Protein AF-D8KYK4-F1 (afdb_monomer)

Structure (mmCIF, N/CA/C/O backbone):
data_AF-D8KYK4-F1
#
_entry.id   AF-D8KYK4-F1
#
loop_
_atom_site.group_PDB
_atom_site.id
_atom_site.type_symbol
_atom_site.label_atom_id
_atom_site.label_alt_id
_atom_site.label_comp_id
_atom_site.label_asym_i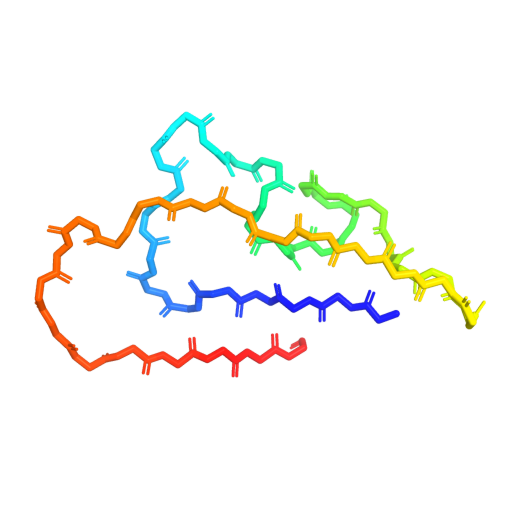d
_atom_site.label_entity_id
_atom_site.label_seq_id
_atom_site.pdbx_PDB_ins_code
_atom_site.Cartn_x
_atom_site.Cartn_y
_atom_site.Cartn_z
_atom_site.occupancy
_atom_site.B_iso_or_equiv
_atom_site.auth_seq_id
_atom_site.auth_comp_id
_atom_site.auth_asym_id
_atom_site.auth_atom_id
_atom_site.pdbx_PDB_model_num
ATOM 1 N N . THR A 1 1 ? -2.644 3.241 12.091 1.00 95.94 1 THR A N 1
ATOM 2 C CA . THR A 1 1 ? -1.607 2.412 11.438 1.00 95.94 1 THR A CA 1
ATOM 3 C C . THR A 1 1 ? -1.512 2.781 9.972 1.00 95.94 1 THR A C 1
ATOM 5 O O . THR A 1 1 ? -2.491 3.282 9.439 1.00 95.94 1 THR A O 1
ATOM 8 N N . SER A 1 2 ? -0.375 2.564 9.327 1.00 98.00 2 SER A N 1
ATOM 9 C CA . SER A 1 2 ? -0.235 2.591 7.865 1.00 98.00 2 SER A CA 1
ATOM 10 C C . SER A 1 2 ? 0.747 1.488 7.476 1.00 98.00 2 SER A C 1
ATOM 12 O O . SER A 1 2 ? 1.532 1.092 8.332 1.00 98.00 2 SER A O 1
ATOM 14 N N . VAL A 1 3 ? 0.678 0.945 6.261 1.00 98.50 3 VAL A N 1
ATOM 15 C CA . VAL A 1 3 ? 1.628 -0.083 5.801 1.00 98.50 3 VAL A CA 1
ATOM 16 C C . VAL A 1 3 ? 2.174 0.319 4.444 1.00 98.50 3 VAL A C 1
ATOM 18 O O . VAL A 1 3 ? 1.409 0.396 3.489 1.00 98.50 3 VAL A O 1
ATOM 21 N N . HIS A 1 4 ? 3.482 0.551 4.372 1.00 98.62 4 HIS A N 1
ATOM 22 C CA . H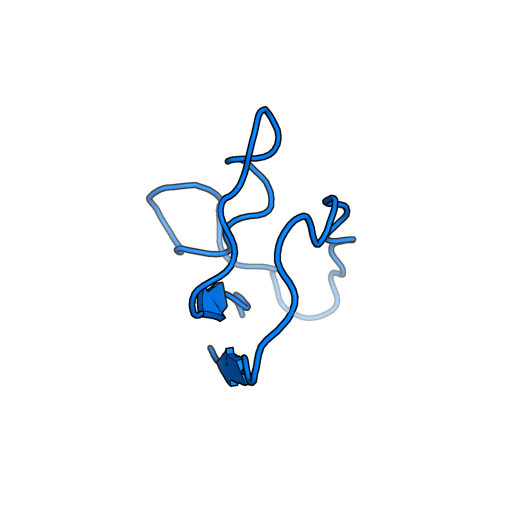IS A 1 4 ? 4.205 0.834 3.142 1.00 98.62 4 HIS A CA 1
ATOM 23 C C . HIS A 1 4 ? 4.777 -0.439 2.513 1.00 98.62 4 HIS A C 1
ATOM 25 O O . HIS A 1 4 ? 5.256 -1.340 3.208 1.00 98.62 4 HIS A O 1
ATOM 31 N N . TRP A 1 5 ? 4.751 -0.487 1.182 1.00 98.19 5 TRP A N 1
ATOM 32 C CA . TRP A 1 5 ? 5.191 -1.619 0.368 1.00 98.19 5 TRP A CA 1
ATOM 33 C C . TRP A 1 5 ? 6.557 -1.324 -0.249 1.00 98.19 5 TRP A C 1
ATOM 35 O O . TRP A 1 5 ? 6.675 -0.890 -1.397 1.00 98.19 5 TRP A O 1
ATOM 45 N N . HIS A 1 6 ? 7.600 -1.541 0.545 1.00 98.38 6 HIS A N 1
ATOM 46 C CA . HIS A 1 6 ? 8.951 -1.111 0.225 1.00 98.38 6 HIS A CA 1
ATOM 47 C C . HIS A 1 6 ? 9.486 -1.754 -1.059 1.00 98.38 6 HIS A C 1
ATOM 49 O O . HIS A 1 6 ? 9.615 -2.977 -1.173 1.00 98.38 6 HIS A O 1
ATOM 55 N N . GLY A 1 7 ? 9.878 -0.898 -2.001 1.00 97.44 7 GLY A N 1
ATOM 56 C CA . GLY A 1 7 ? 10.465 -1.290 -3.281 1.00 97.44 7 GLY A CA 1
ATOM 57 C C . GLY A 1 7 ? 9.450 -1.626 -4.377 1.00 97.44 7 GLY A C 1
ATOM 58 O O . GLY A 1 7 ? 9.871 -1.951 -5.485 1.00 97.44 7 GLY A O 1
ATOM 59 N N . LEU A 1 8 ? 8.140 -1.526 -4.114 1.00 97.38 8 LEU A N 1
ATOM 60 C CA . LEU A 1 8 ? 7.113 -1.674 -5.146 1.00 97.38 8 LEU A CA 1
ATOM 61 C C . LEU A 1 8 ? 6.729 -0.318 -5.741 1.00 97.38 8 LEU A C 1
ATOM 63 O O . LEU A 1 8 ? 6.302 0.588 -5.030 1.00 97.38 8 LEU A O 1
ATOM 67 N N . THR A 1 9 ? 6.837 -0.196 -7.063 1.00 96.88 9 THR A N 1
ATOM 68 C CA . THR A 1 9 ? 6.365 0.989 -7.784 1.00 96.88 9 THR A CA 1
ATOM 69 C C . THR A 1 9 ? 4.837 1.013 -7.811 1.00 96.88 9 THR A C 1
ATOM 71 O O . THR A 1 9 ? 4.201 0.072 -8.284 1.00 96.88 9 THR A O 1
ATOM 74 N N . GLN A 1 10 ? 4.243 2.100 -7.322 1.00 97.31 10 GLN A N 1
ATOM 75 C CA . GLN A 1 10 ? 2.791 2.288 -7.240 1.00 97.31 10 GLN A CA 1
ATOM 76 C C . GLN A 1 10 ? 2.215 2.898 -8.528 1.00 97.31 10 GLN A C 1
ATOM 78 O O . GLN A 1 10 ? 1.639 3.992 -8.524 1.00 97.31 10 GLN A O 1
ATOM 83 N N . ASP A 1 11 ? 2.390 2.193 -9.648 1.00 97.00 11 ASP A N 1
ATOM 84 C CA . ASP A 1 11 ? 1.951 2.642 -10.972 1.00 97.00 11 ASP A CA 1
ATOM 85 C C . ASP A 1 11 ? 0.429 2.833 -11.017 1.00 97.00 11 ASP A C 1
ATOM 87 O O . ASP A 1 11 ? -0.348 1.879 -10.986 1.00 97.00 11 ASP A O 1
ATOM 91 N N . TYR A 1 12 ? -0.001 4.097 -11.093 1.00 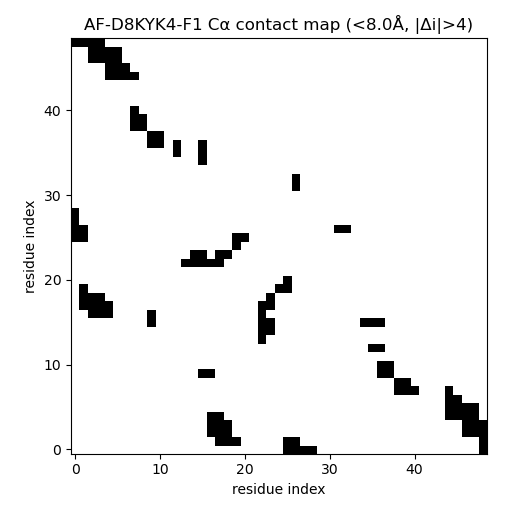97.56 12 TYR A N 1
ATOM 92 C CA . TYR A 1 12 ? -1.410 4.520 -11.028 1.00 97.56 12 TYR A CA 1
ATOM 93 C C . TYR A 1 12 ? -2.141 4.152 -9.719 1.00 97.56 12 TYR A C 1
ATOM 95 O O . TYR A 1 12 ? -3.352 4.355 -9.610 1.00 97.56 12 TYR A O 1
ATOM 103 N N . THR A 1 13 ? -1.416 3.678 -8.701 1.00 98.19 13 THR A N 1
ATOM 104 C CA . THR A 1 13 ? -1.953 3.245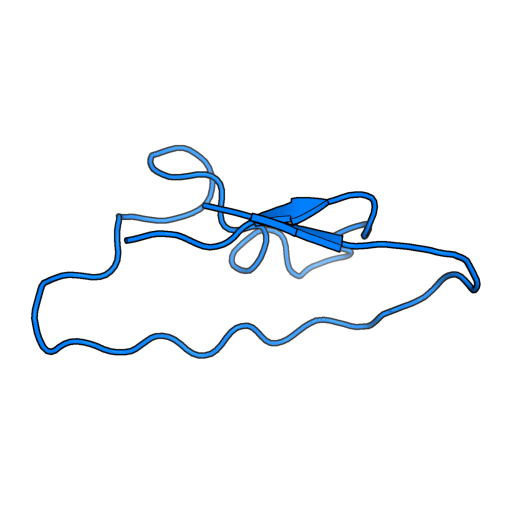 -7.399 1.00 98.19 13 THR A CA 1
ATOM 105 C C . THR A 1 13 ? -1.274 3.943 -6.226 1.00 98.19 13 THR A C 1
ATOM 107 O O . THR A 1 13 ? -1.215 3.396 -5.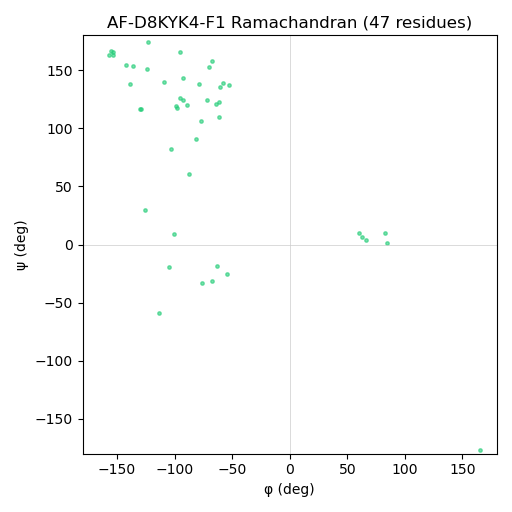134 1.00 98.19 13 THR A O 1
ATOM 110 N N . ASN A 1 14 ? -0.786 5.177 -6.402 1.00 98.00 14 ASN A N 1
ATOM 111 C CA . ASN A 1 14 ? -0.076 5.908 -5.339 1.00 98.00 14 ASN A CA 1
ATOM 112 C C . ASN A 1 14 ? -0.880 6.029 -4.026 1.00 98.00 14 ASN A C 1
ATOM 114 O O . ASN A 1 14 ? -0.300 6.119 -2.954 1.00 98.00 14 ASN A O 1
ATOM 118 N N . TRP A 1 15 ? -2.215 5.971 -4.085 1.00 98.19 15 TRP A N 1
ATOM 119 C CA . TRP A 1 15 ? -3.102 5.926 -2.913 1.00 98.19 15 TRP A CA 1
ATOM 120 C C . TRP A 1 15 ? -2.926 4.668 -2.037 1.00 98.19 15 TRP A C 1
ATOM 122 O O . TRP A 1 15 ? -3.336 4.673 -0.880 1.00 98.19 15 TRP A O 1
ATOM 132 N N . ALA A 1 16 ? -2.321 3.607 -2.572 1.00 98.25 16 ALA A N 1
ATOM 133 C CA . ALA A 1 16 ? -1.997 2.360 -1.886 1.00 98.25 16 ALA A CA 1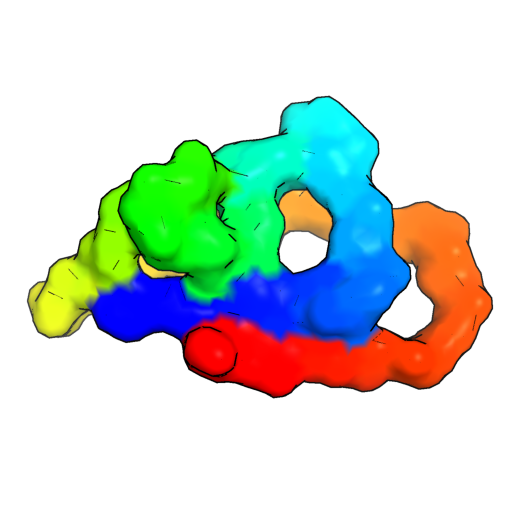
ATOM 134 C C . ALA A 1 16 ? -0.516 2.283 -1.462 1.00 98.25 16 ALA A C 1
ATOM 136 O O . ALA A 1 16 ? -0.062 1.236 -1.007 1.00 98.25 16 ALA A O 1
ATOM 137 N N . ASP A 1 17 ? 0.248 3.373 -1.585 1.00 98.38 17 ASP A N 1
ATOM 138 C CA . ASP A 1 17 ? 1.660 3.388 -1.195 1.00 98.38 17 ASP A CA 1
ATOM 139 C C . ASP A 1 17 ? 1.864 3.243 0.319 1.00 98.38 17 ASP A C 1
ATOM 141 O O . ASP A 1 17 ? 2.860 2.672 0.749 1.00 98.38 17 ASP A O 1
ATOM 145 N N . GLY A 1 18 ? 0.931 3.736 1.142 1.00 98.19 18 GLY A N 1
ATOM 146 C CA . GLY A 1 18 ? 0.993 3.547 2.592 1.00 98.19 18 GLY A CA 1
ATOM 147 C C . GLY A 1 18 ? 1.877 4.523 3.367 1.00 98.19 18 GLY A C 1
ATOM 148 O O . GLY A 1 18 ? 2.074 4.333 4.568 1.00 98.19 18 GLY A O 1
ATOM 149 N N . SER A 1 19 ? 2.370 5.589 2.739 1.00 98.19 19 SER A N 1
ATOM 150 C CA . SER A 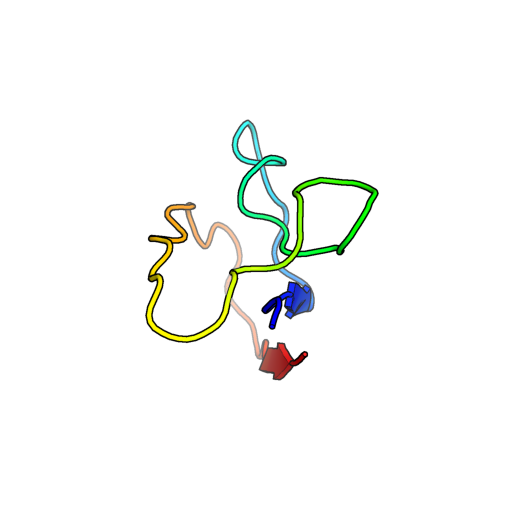1 19 ? 3.054 6.687 3.427 1.00 98.19 19 SER A CA 1
ATOM 151 C C . SER A 1 19 ? 2.046 7.615 4.121 1.00 98.19 19 SER A C 1
ATOM 153 O O . SER A 1 19 ? 1.308 8.380 3.485 1.00 98.19 19 SER A O 1
ATOM 155 N N . ALA A 1 20 ? 1.984 7.529 5.453 1.00 97.94 20 ALA A N 1
ATOM 156 C CA . ALA A 1 20 ? 1.040 8.300 6.257 1.00 97.94 20 ALA A CA 1
ATOM 157 C C . ALA A 1 20 ? 1.256 9.814 6.089 1.00 97.94 20 ALA A C 1
ATOM 159 O O . ALA A 1 20 ? 2.382 10.305 6.133 1.00 97.94 20 ALA A O 1
ATOM 160 N N . SER A 1 21 ? 0.158 10.553 5.927 1.00 97.75 21 SER A N 1
ATOM 161 C CA . SER A 1 21 ? 0.134 12.006 5.683 1.00 97.75 21 SER A CA 1
ATOM 162 C C . SER A 1 21 ? 0.727 12.455 4.340 1.00 97.75 21 SER A C 1
ATOM 164 O O . SER A 1 21 ? 0.776 13.657 4.084 1.00 97.75 21 SER A O 1
ATOM 166 N N . VAL A 1 22 ? 1.131 11.523 3.470 1.00 98.38 22 VAL A N 1
ATOM 167 C CA . VAL A 1 22 ? 1.565 11.814 2.094 1.00 98.38 22 VAL A CA 1
ATOM 168 C C . VAL A 1 22 ? 0.582 11.214 1.099 1.00 98.38 22 VAL A C 1
ATOM 170 O O . VAL A 1 22 ? -0.022 11.941 0.315 1.00 98.38 22 VAL A O 1
ATOM 173 N N . THR A 1 23 ? 0.392 9.895 1.145 1.00 98.44 23 THR A N 1
ATOM 174 C CA . THR A 1 23 ? -0.466 9.179 0.192 1.00 98.44 23 THR A CA 1
ATOM 175 C C . THR A 1 23 ? -1.804 8.755 0.785 1.00 98.44 23 THR A C 1
ATOM 177 O O . THR A 1 23 ? -2.759 8.549 0.038 1.00 98.44 23 THR A O 1
ATOM 180 N N . GLN A 1 24 ? -1.913 8.704 2.118 1.00 98.00 24 GLN A N 1
ATOM 181 C CA . GLN A 1 24 ? -3.167 8.448 2.827 1.00 98.00 24 GLN A CA 1
ATOM 182 C C . GLN A 1 24 ? -3.1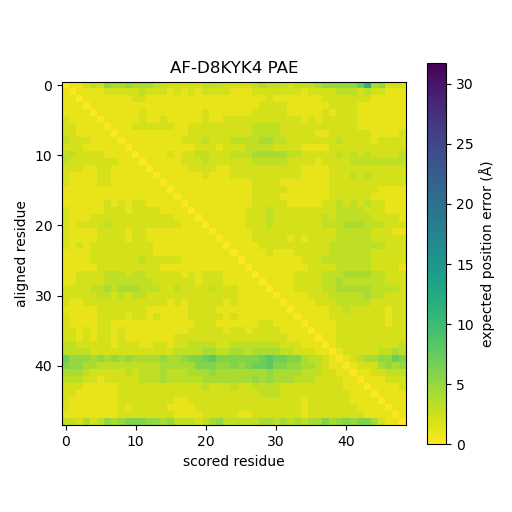64 8.975 4.268 1.00 98.00 24 GLN A C 1
ATOM 184 O O . GLN A 1 24 ? -2.118 9.197 4.882 1.00 98.00 24 GLN A O 1
ATOM 189 N N . CYS A 1 25 ? -4.355 9.093 4.856 1.00 98.00 25 CYS A N 1
ATOM 190 C CA . CYS A 1 25 ? -4.496 9.210 6.305 1.00 98.00 25 CYS A CA 1
ATOM 191 C C . CYS A 1 25 ? -4.154 7.874 6.999 1.00 98.00 25 CYS A C 1
ATOM 193 O O . CYS A 1 25 ? -4.369 6.803 6.417 1.00 98.00 25 CYS A O 1
ATOM 195 N N . PRO A 1 26 ? -3.688 7.902 8.263 1.00 98.25 26 PRO A N 1
ATOM 196 C CA . PRO A 1 26 ? -3.554 6.690 9.060 1.00 98.25 26 PRO A CA 1
ATOM 197 C C . PRO A 1 26 ? -4.893 5.958 9.205 1.00 98.25 26 PRO A C 1
ATOM 199 O O . PRO A 1 26 ? -5.927 6.569 9.477 1.00 98.25 26 PRO A O 1
ATOM 202 N N . ILE A 1 27 ? -4.858 4.633 9.106 1.00 98.62 27 ILE A N 1
ATOM 203 C CA . ILE A 1 27 ? -5.990 3.757 9.410 1.00 98.62 27 ILE A CA 1
ATOM 204 C C . ILE A 1 27 ? -6.305 3.893 10.903 1.00 98.62 27 ILE A C 1
ATOM 206 O O . ILE A 1 27 ? -5.432 3.653 11.752 1.00 98.62 27 ILE A O 1
ATOM 210 N N . ALA A 1 28 ? -7.535 4.310 11.205 1.00 98.50 28 ALA A N 1
ATOM 211 C CA . ALA A 1 28 ? -8.021 4.524 12.562 1.00 98.50 28 ALA A CA 1
ATOM 212 C C . ALA A 1 28 ? -8.135 3.201 13.349 1.00 98.50 28 ALA A C 1
ATOM 214 O O . ALA A 1 28 ? -8.250 2.130 12.747 1.00 98.50 28 ALA A O 1
ATOM 215 N N . PRO A 1 29 ? -8.134 3.246 14.694 1.00 98.62 29 PRO A N 1
ATOM 216 C CA . PRO A 1 29 ? -8.419 2.069 15.509 1.00 98.62 29 PRO A CA 1
ATOM 217 C C . PRO A 1 29 ? -9.746 1.414 15.104 1.00 98.62 29 PRO A C 1
ATOM 219 O O . PRO A 1 29 ? -10.732 2.110 14.869 1.00 98.62 29 PRO A O 1
ATOM 222 N N . ASN A 1 30 ? -9.764 0.081 15.031 1.00 98.44 30 ASN A N 1
ATOM 223 C CA . ASN A 1 30 ? -10.915 -0.734 14.610 1.00 98.44 30 ASN A CA 1
ATOM 224 C C . ASN A 1 30 ? -11.396 -0.510 13.160 1.00 98.44 30 ASN A C 1
ATOM 226 O O . ASN A 1 30 ? -12.415 -1.076 12.769 1.00 98.44 30 ASN A O 1
ATOM 230 N N . ALA A 1 31 ? -10.676 0.279 12.358 1.00 98.12 31 ALA A N 1
ATOM 231 C CA . ALA A 1 31 ? -10.924 0.418 10.929 1.00 98.12 31 ALA A CA 1
ATOM 232 C C . ALA A 1 31 ? -10.017 -0.520 10.118 1.00 98.12 31 ALA A C 1
ATOM 234 O O . ALA A 1 31 ? -9.036 -1.074 10.616 1.00 98.12 31 ALA A O 1
ATOM 235 N N . SER A 1 32 ? -10.346 -0.702 8.843 1.00 98.06 32 SER A N 1
ATOM 236 C CA . SER A 1 32 ? -9.551 -1.484 7.895 1.00 98.06 32 SER A CA 1
ATOM 237 C C . SER A 1 32 ? -9.445 -0.746 6.570 1.00 98.06 32 SER A C 1
ATOM 239 O O . SER A 1 32 ? -10.308 0.060 6.226 1.00 98.06 32 SER A O 1
ATOM 241 N N . PHE A 1 33 ? -8.375 -1.026 5.838 1.00 98.25 33 PHE A N 1
ATOM 242 C CA . PHE A 1 33 ? -8.119 -0.469 4.519 1.00 98.25 33 PHE A CA 1
ATOM 243 C C . PHE A 1 33 ? -7.562 -1.570 3.623 1.00 98.25 33 PHE A C 1
ATOM 245 O O . PHE A 1 33 ? -6.739 -2.368 4.074 1.00 98.25 33 PHE A O 1
ATOM 252 N N . VAL A 1 34 ? -8.024 -1.624 2.375 1.00 98.44 34 VAL A N 1
ATOM 253 C CA . VAL A 1 34 ? -7.556 -2.600 1.387 1.00 98.44 34 VAL A CA 1
ATOM 254 C C . VAL A 1 34 ? -6.527 -1.923 0.496 1.00 98.44 34 VAL A C 1
ATOM 256 O O . VAL A 1 34 ? -6.835 -0.952 -0.188 1.00 98.44 34 VAL A O 1
ATOM 259 N N . TYR A 1 35 ? -5.309 -2.454 0.511 1.00 98.44 35 TYR A N 1
ATOM 2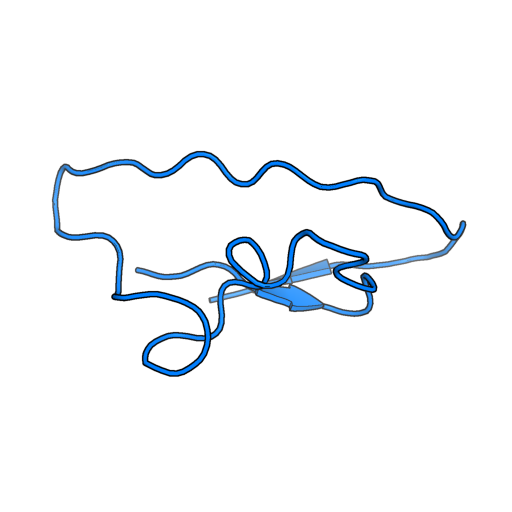60 C CA . TYR A 1 35 ? -4.253 -2.066 -0.412 1.00 98.44 35 TYR A CA 1
ATOM 261 C C . TYR A 1 35 ? -4.340 -2.936 -1.665 1.00 98.44 35 TYR A C 1
ATOM 263 O O . TYR A 1 35 ? -4.218 -4.157 -1.569 1.00 98.44 35 TYR A O 1
ATOM 271 N N . GLU A 1 36 ? -4.545 -2.319 -2.827 1.00 98.19 36 GLU A N 1
ATOM 272 C CA . GLU A 1 36 ? -4.626 -3.019 -4.110 1.00 98.19 36 GLU A CA 1
ATOM 273 C C . GLU A 1 36 ? -3.695 -2.354 -5.127 1.00 98.19 36 GLU A C 1
ATOM 275 O O . GLU A 1 36 ? -3.857 -1.186 -5.477 1.00 98.19 36 GLU A O 1
ATOM 280 N N . PHE A 1 37 ? -2.700 -3.106 -5.589 1.00 97.44 37 PHE A N 1
ATOM 281 C CA . PHE A 1 37 ? -1.726 -2.668 -6.585 1.00 97.44 37 PHE A CA 1
ATOM 282 C C . PHE A 1 37 ? -1.139 -3.878 -7.316 1.00 97.44 37 PHE A C 1
ATOM 284 O O . PHE A 1 37 ? -1.281 -5.029 -6.892 1.00 97.44 37 PHE A O 1
ATOM 291 N N . LYS A 1 38 ? -0.460 -3.621 -8.434 1.00 97.00 38 LYS A N 1
ATOM 292 C CA . LYS A 1 38 ? 0.204 -4.654 -9.234 1.00 97.00 38 LYS A CA 1
ATOM 293 C C . LYS A 1 38 ? 1.679 -4.757 -8.857 1.00 97.00 38 LYS A C 1
ATOM 295 O O . LYS A 1 38 ? 2.418 -3.784 -8.942 1.00 97.00 38 LYS A O 1
ATOM 300 N N . ALA A 1 39 ? 2.134 -5.959 -8.512 1.00 95.44 39 ALA A N 1
ATOM 301 C CA . ALA A 1 39 ? 3.556 -6.245 -8.343 1.00 95.44 39 ALA A CA 1
ATOM 302 C C . ALA A 1 39 ? 4.203 -6.502 -9.718 1.00 95.44 39 ALA A C 1
ATOM 304 O O . ALA A 1 39 ? 4.183 -7.621 -10.227 1.00 95.44 39 ALA A O 1
ATOM 305 N N . HIS A 1 40 ? 4.721 -5.446 -10.350 1.00 90.69 40 HIS A N 1
ATOM 306 C CA . HIS A 1 40 ? 5.226 -5.496 -11.728 1.00 90.69 40 HIS A CA 1
ATOM 307 C C . HIS A 1 40 ? 6.598 -6.166 -11.887 1.00 90.69 40 HIS A C 1
ATOM 309 O O . HIS A 1 40 ? 6.859 -6.791 -12.916 1.00 90.69 40 HIS A O 1
ATOM 315 N N . HIS A 1 41 ? 7.480 -6.037 -10.896 1.00 92.75 41 HIS A N 1
ATOM 316 C CA . HIS A 1 41 ? 8.864 -6.503 -10.982 1.00 92.75 41 HIS A CA 1
ATOM 317 C C . HIS A 1 41 ? 9.100 -7.720 -10.087 1.00 92.75 41 HIS A C 1
ATOM 319 O O . HIS A 1 41 ? 8.621 -7.773 -8.958 1.00 92.75 41 HIS A O 1
ATOM 325 N N . ALA A 1 42 ? 9.870 -8.691 -10.585 1.00 96.62 42 ALA A N 1
ATOM 326 C CA . ALA A 1 42 ? 10.339 -9.812 -9.780 1.00 96.62 42 ALA A CA 1
ATOM 327 C C . ALA A 1 42 ? 11.530 -9.382 -8.911 1.00 96.62 42 ALA A C 1
ATOM 329 O O . ALA A 1 42 ? 12.427 -8.682 -9.379 1.00 96.62 42 ALA A O 1
ATOM 330 N N . GLY A 1 43 ? 11.551 -9.824 -7.657 1.00 96.75 43 GLY A N 1
ATOM 331 C CA . GLY A 1 43 ? 12.598 -9.482 -6.701 1.00 96.75 43 GLY A CA 1
ATOM 332 C C . GLY A 1 43 ? 12.198 -9.823 -5.271 1.00 96.75 43 GLY A C 1
ATOM 333 O O . GLY A 1 43 ? 11.120 -10.370 -5.029 1.00 96.75 43 GLY A O 1
ATOM 334 N N . THR A 1 44 ? 13.074 -9.485 -4.327 1.00 98.12 44 THR A N 1
ATOM 335 C CA . THR A 1 44 ? 12.788 -9.586 -2.894 1.00 98.12 44 THR A CA 1
ATOM 336 C C . THR A 1 44 ? 12.360 -8.220 -2.381 1.00 98.12 44 THR A C 1
ATOM 338 O O . THR A 1 44 ? 13.140 -7.271 -2.408 1.00 98.12 44 THR A O 1
ATOM 341 N N . PHE A 1 45 ? 11.129 -8.144 -1.890 1.00 98.00 45 PHE A N 1
ATOM 342 C CA . PHE A 1 45 ? 10.523 -6.937 -1.333 1.00 98.00 45 PHE A CA 1
ATOM 343 C C . PHE A 1 45 ? 10.057 -7.203 0.098 1.00 98.00 45 PHE A C 1
ATOM 345 O O . PHE A 1 45 ? 10.127 -8.332 0.588 1.00 98.00 45 PHE A O 1
ATOM 352 N N . TRP A 1 46 ? 9.583 -6.163 0.774 1.00 98.44 46 TRP A N 1
ATOM 353 C CA . TRP A 1 46 ? 9.089 -6.257 2.143 1.00 98.44 46 TRP A CA 1
ATOM 354 C C . TRP A 1 46 ? 8.063 -5.155 2.412 1.00 98.44 46 TRP A C 1
ATOM 356 O O . TRP A 1 46 ? 7.928 -4.213 1.636 1.00 98.44 46 TRP A O 1
ATOM 366 N N . TYR A 1 47 ? 7.314 -5.288 3.501 1.00 98.19 47 TYR A N 1
ATOM 367 C CA . TYR A 1 47 ? 6.360 -4.280 3.951 1.00 98.19 47 TYR A CA 1
ATOM 368 C C . TYR A 1 47 ? 6.685 -3.866 5.383 1.00 98.19 47 TYR A C 1
ATOM 370 O O . TYR A 1 47 ? 7.221 -4.661 6.161 1.00 98.19 47 TYR A O 1
ATOM 378 N N . HIS A 1 48 ? 6.361 -2.628 5.735 1.00 98.38 48 HIS A N 1
ATOM 379 C CA . HIS A 1 48 ? 6.565 -2.110 7.085 1.00 98.38 48 HIS A CA 1
ATOM 380 C C . HIS A 1 48 ? 5.579 -0.991 7.417 1.00 98.38 48 HIS A C 1
ATOM 382 O O . HIS A 1 48 ? 4.932 -0.444 6.527 1.00 98.38 48 HIS A O 1
ATOM 388 N N . SER A 1 49 ? 5.444 -0.686 8.711 1.00 94.00 49 SER A N 1
ATOM 389 C CA . SER A 1 49 ? 4.706 0.498 9.168 1.00 94.00 49 SER A CA 1
ATOM 390 C C . SER A 1 49 ? 5.521 1.776 9.014 1.00 94.00 49 SER A C 1
ATOM 392 O O . SER A 1 49 ? 6.763 1.682 8.863 1.00 94.00 49 SER A O 1
#

Nearest PDB structures (foldseek):
  3div-assembly1_A  TM=9.697E-01  e=6.424E-03  Cerrena
  3g5w-assembly1_A  TM=9.801E-01  e=1.168E-02  Nitrosomonas europaea
  4e9w-assembly1_A  TM=9.783E-01  e=1.861E-02  uncultured bacterium

Foldseek 3Di:
DWKAWFPADQVVNLLLRGDDPPNDPDADPPGDDDRDGDRPDDDDIDMDD

pLDDT: mean 97.57, std 1.5, range [90.69, 98.62]

Sequence (49 aa):
TSVHWHGLTQDYTNWADGSASVTQCPIAPNASFVYEFKAHHAGTFWYHS

Radius of gyration: 10.99 Å; Cα contacts (8 Å, |Δi|>4): 66; chains: 1; bounding box: 24×22×27 Å

Mean predicted aligned error: 1.92 Å

InterPro domains:
  IPR008972 Cupredoxin [G3DSA:2.60.40.420] (1-49)
  IPR008972 Cupredoxin [SSF49503] (1-49)
  IPR011707 Multicopper oxidase-like, N-terminal [PF07732] (1-49)
  IPR045087 Multicopper oxidase [PTHR11709] (1-49)

Secondary structure (DSSP, 8-state):
---EEET---TT-GGGS--BTTTBPPPPTT----------S-S--EEE-

Organism: NCBI:txid175245

Solvent-accessible surface area (backbone atoms only — not comparable to full-atom values): 3242 Å² total; per-residue (Å²): 84,46,54,25,52,49,91,61,70,48,82,98,25,50,68,46,39,26,45,65,82,76,42,35,76,59,48,53,89,99,57,86,82,87,74,68,78,69,85,84,73,90,80,92,70,54,71,45,112